Protein AF-A0A521HPH1-F1 (afdb_monomer_lite)

pLDDT: mean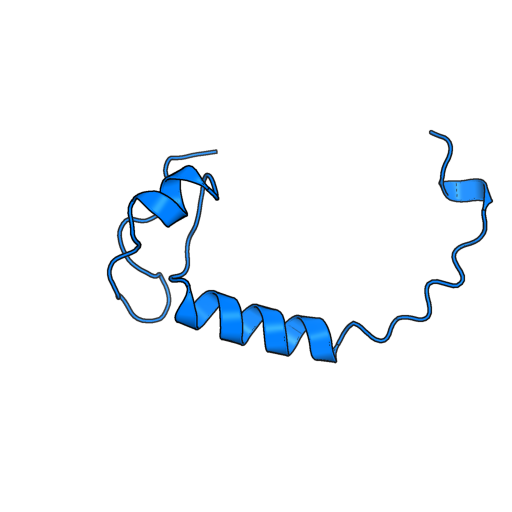 82.32, std 14.19, range [57.72, 96.31]

Radius of gyration: 16.06 Å; chains: 1; bounding box: 27×31×38 Å

Secondary structure (DSSP, 8-state):
-----SB-TTT-PBPPHHHHHHSTT--S-HHHHHHHHHHHHHH--------GGGS--

Foldseek 3Di:
DAQADQAAPPPRHGADSVNSVVDVHHRHHPVVVVVVVVVVVVVPPDPCPPPPVVPDD

Structure (mmCIF, N/CA/C/O backbone):
data_AF-A0A521HPH1-F1
#
_entry.id   AF-A0A521HPH1-F1
#
loop_
_atom_site.group_PDB
_atom_site.id
_atom_site.type_symbol
_atom_site.label_atom_id
_atom_site.label_alt_id
_atom_site.label_comp_id
_atom_site.label_asym_id
_atom_site.label_entity_id
_atom_site.label_seq_id
_atom_site.pdbx_PDB_ins_code
_atom_site.Cartn_x
_atom_site.Cartn_y
_atom_site.Cartn_z
_atom_site.occupancy
_atom_site.B_iso_or_equiv
_atom_site.auth_seq_id
_atom_site.auth_comp_id
_atom_site.auth_asym_id
_atom_site.auth_atom_id
_atom_site.pdbx_PDB_model_num
ATOM 1 N N . LYS A 1 1 ? -3.913 14.617 -2.210 1.00 57.72 1 LYS A N 1
ATOM 2 C CA . LYS A 1 1 ? -3.622 13.160 -2.280 1.00 57.72 1 LYS A CA 1
ATOM 3 C C . LYS A 1 1 ? -4.631 12.525 -3.236 1.00 57.72 1 LYS A C 1
ATOM 5 O O . LYS A 1 1 ? -5.811 12.791 -3.068 1.00 57.72 1 LYS A O 1
ATOM 10 N N . GLY A 1 2 ? -4.185 11.801 -4.268 1.00 75.62 2 GLY A N 1
ATOM 11 C CA . GLY A 1 2 ? -5.068 11.182 -5.274 1.00 75.62 2 GLY A CA 1
ATOM 12 C C . GLY A 1 2 ? -5.610 9.803 -4.853 1.00 75.62 2 GLY A C 1
ATOM 13 O O . GLY A 1 2 ? -5.214 9.298 -3.804 1.00 75.62 2 GLY A O 1
ATOM 14 N N . PRO A 1 3 ? -6.466 9.159 -5.670 1.00 75.94 3 PRO A N 1
ATOM 15 C CA . PRO A 1 3 ? -7.182 7.917 -5.328 1.00 75.94 3 PRO A CA 1
ATOM 16 C C . PRO A 1 3 ? -6.308 6.647 -5.201 1.00 75.94 3 PRO A C 1
ATOM 18 O O . PRO A 1 3 ? -6.837 5.555 -4.995 1.00 75.94 3 PRO A O 1
ATOM 21 N N . GLY A 1 4 ? -4.981 6.770 -5.301 1.00 86.56 4 GLY A N 1
ATOM 22 C CA . GLY A 1 4 ? -4.050 5.640 -5.343 1.00 86.56 4 GLY A CA 1
ATOM 23 C C . GLY A 1 4 ? -4.039 4.919 -6.693 1.00 86.56 4 GLY A C 1
ATOM 24 O O . GLY A 1 4 ? -4.895 5.141 -7.553 1.00 86.56 4 GLY A O 1
ATOM 25 N N . LEU A 1 5 ? -3.041 4.060 -6.890 1.00 92.62 5 LEU A N 1
ATOM 26 C CA . LEU A 1 5 ? -2.905 3.245 -8.094 1.00 92.62 5 LEU A CA 1
ATOM 27 C C . LEU A 1 5 ? -3.944 2.115 -8.109 1.00 92.62 5 LEU A C 1
ATOM 29 O O . LEU A 1 5 ? -4.339 1.588 -7.069 1.00 92.62 5 LEU A O 1
ATOM 33 N N . LYS A 1 6 ? -4.393 1.722 -9.307 1.00 93.81 6 LYS A N 1
ATOM 34 C CA . LYS A 1 6 ? -5.266 0.545 -9.487 1.00 93.81 6 LYS A CA 1
ATOM 35 C C . LYS A 1 6 ? -4.478 -0.769 -9.465 1.00 93.81 6 LYS A C 1
ATOM 37 O O . LYS A 1 6 ? -5.065 -1.814 -9.196 1.00 93.81 6 LYS A O 1
ATOM 42 N N . ARG A 1 7 ? -3.177 -0.708 -9.750 1.00 95.38 7 ARG A N 1
ATOM 43 C CA . ARG A 1 7 ? -2.245 -1.837 -9.803 1.00 95.38 7 ARG A CA 1
ATOM 44 C C . ARG A 1 7 ? -1.000 -1.528 -8.982 1.00 95.38 7 ARG A C 1
ATOM 46 O O . ARG A 1 7 ? -0.618 -0.367 -8.869 1.00 95.38 7 ARG A O 1
ATOM 53 N N . CYS A 1 8 ? -0.420 -2.560 -8.386 1.00 96.31 8 CYS A N 1
ATOM 54 C CA . CYS A 1 8 ? 0.808 -2.465 -7.613 1.00 96.31 8 CYS A CA 1
ATOM 55 C C . CYS A 1 8 ? 1.956 -2.018 -8.514 1.00 96.31 8 CYS A C 1
ATOM 57 O O . CYS A 1 8 ? 2.155 -2.607 -9.568 1.00 96.31 8 CYS A O 1
ATOM 59 N N . ALA A 1 9 ? 2.731 -1.029 -8.077 1.00 95.12 9 ALA A N 1
ATOM 60 C CA . ALA A 1 9 ? 3.897 -0.555 -8.822 1.00 95.12 9 ALA A CA 1
ATOM 61 C C . ALA A 1 9 ? 5.056 -1.572 -8.887 1.00 95.12 9 ALA A C 1
ATOM 63 O O . ALA A 1 9 ? 6.009 -1.350 -9.620 1.00 95.12 9 ALA A O 1
ATOM 64 N N . GLU A 1 10 ? 4.990 -2.651 -8.105 1.00 95.62 10 GLU A N 1
ATOM 65 C CA . GLU A 1 10 ? 6.099 -3.595 -7.923 1.00 95.62 10 GLU A CA 1
ATOM 66 C C . GLU A 1 10 ? 5.819 -4.977 -8.518 1.00 95.62 10 GLU A C 1
ATOM 68 O O . GLU A 1 10 ? 6.689 -5.576 -9.136 1.00 95.62 10 GLU A O 1
ATOM 73 N N . CYS A 1 11 ? 4.589 -5.475 -8.374 1.00 96.00 11 CYS A N 1
ATOM 74 C CA . CYS A 1 11 ? 4.192 -6.799 -8.862 1.00 96.00 11 CYS A CA 1
ATOM 75 C C . CYS A 1 11 ? 3.016 -6.767 -9.845 1.00 96.00 11 CYS A C 1
ATOM 77 O O . CYS A 1 11 ? 2.464 -7.814 -10.173 1.00 96.00 11 CYS A O 1
ATOM 79 N N . ASP A 1 12 ? 2.562 -5.575 -10.248 1.00 95.69 12 ASP A N 1
ATOM 80 C CA . ASP A 1 12 ? 1.425 -5.363 -11.157 1.00 95.69 12 ASP A CA 1
ATOM 81 C C . ASP A 1 12 ? 0.071 -5.961 -10.717 1.00 95.69 12 ASP A C 1
ATOM 83 O O . ASP A 1 12 ? -0.933 -5.875 -11.434 1.00 95.69 12 ASP A O 1
ATOM 87 N N . ALA A 1 13 ? -0.004 -6.509 -9.501 1.00 95.62 13 ALA A N 1
ATOM 88 C CA . ALA A 1 13 ? -1.222 -7.077 -8.942 1.00 95.62 13 ALA A CA 1
ATOM 89 C C . ALA A 1 13 ? -2.310 -6.003 -8.735 1.00 95.62 13 ALA A C 1
ATOM 91 O O . ALA A 1 13 ? -2.002 -4.858 -8.385 1.00 95.62 13 ALA A O 1
ATOM 92 N N . PRO A 1 14 ? -3.600 -6.341 -8.897 1.00 94.81 14 PRO A N 1
ATOM 93 C CA . PRO A 1 14 ? -4.689 -5.398 -8.664 1.00 94.81 14 PRO A CA 1
ATOM 94 C C . PRO A 1 14 ? -4.734 -4.942 -7.197 1.00 94.81 14 PRO A C 1
ATOM 96 O O . PRO A 1 14 ? -4.702 -5.756 -6.277 1.00 94.81 14 PRO A O 1
ATOM 99 N N . ILE A 1 15 ? -4.854 -3.629 -6.969 1.00 94.50 15 ILE A N 1
ATOM 100 C CA . ILE A 1 15 ? -4.997 -3.056 -5.624 1.00 94.50 15 ILE A CA 1
ATOM 101 C C . ILE A 1 15 ? -6.491 -2.982 -5.260 1.00 94.50 15 ILE A C 1
ATOM 103 O O . ILE A 1 15 ? -7.250 -2.236 -5.903 1.00 94.50 15 ILE A O 1
ATOM 107 N N . PRO A 1 16 ? -6.936 -3.691 -4.200 1.00 91.31 16 PRO A N 1
ATOM 108 C CA . PRO A 1 16 ? -8.334 -3.697 -3.783 1.00 91.31 16 PRO A CA 1
ATOM 109 C C . PRO A 1 16 ? -8.866 -2.290 -3.498 1.00 91.31 16 PRO A C 1
ATOM 111 O O . PRO A 1 16 ? -8.170 -1.437 -2.941 1.00 91.31 16 PRO A O 1
ATOM 114 N N . ALA A 1 17 ? -10.137 -2.043 -3.828 1.00 90.69 17 ALA A N 1
ATOM 115 C CA . ALA A 1 17 ? -10.778 -0.754 -3.555 1.00 90.69 17 ALA A CA 1
ATOM 116 C C . ALA A 1 17 ? -10.785 -0.412 -2.054 1.00 90.69 17 ALA A C 1
ATOM 118 O O . ALA A 1 17 ? -10.583 0.745 -1.695 1.00 90.69 17 ALA A O 1
ATOM 119 N N . ALA A 1 18 ? -10.938 -1.415 -1.181 1.00 91.81 18 ALA A N 1
ATOM 120 C CA . ALA A 1 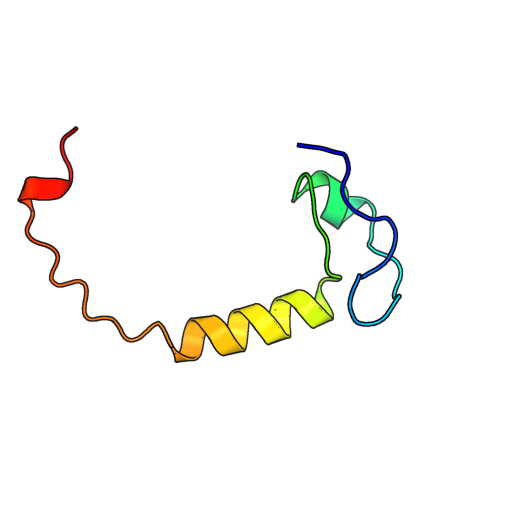18 ? -10.830 -1.247 0.268 1.00 91.81 18 ALA A CA 1
ATOM 121 C C . ALA A 1 18 ? -9.481 -0.628 0.676 1.00 91.81 18 ALA A C 1
ATOM 123 O O . ALA A 1 18 ? -9.446 0.304 1.477 1.00 91.81 18 ALA A O 1
ATOM 124 N N . ARG A 1 19 ? -8.376 -1.064 0.053 1.00 92.00 19 ARG A N 1
ATOM 125 C CA . ARG A 1 19 ? -7.034 -0.538 0.332 1.00 92.00 19 ARG A CA 1
ATOM 126 C C . ARG A 1 19 ? -6.869 0.902 -0.151 1.00 92.00 19 ARG A C 1
ATOM 128 O O . ARG A 1 19 ? -6.329 1.722 0.582 1.00 92.00 19 ARG A O 1
ATOM 135 N N . ARG A 1 20 ? -7.383 1.225 -1.343 1.00 91.38 20 ARG A N 1
ATOM 136 C CA . ARG A 1 20 ? -7.391 2.599 -1.881 1.00 91.38 20 ARG A CA 1
ATOM 137 C C . ARG A 1 20 ? -8.209 3.573 -1.031 1.00 91.38 20 ARG A C 1
ATOM 139 O O . ARG A 1 20 ? -7.829 4.732 -0.912 1.00 91.38 20 ARG A O 1
ATOM 146 N N . LYS A 1 21 ? -9.309 3.104 -0.431 1.00 90.00 21 LYS A N 1
ATOM 147 C CA . LYS A 1 21 ? -10.119 3.890 0.513 1.00 90.00 21 LYS A CA 1
ATOM 148 C C . LYS A 1 21 ? -9.402 4.094 1.848 1.00 90.00 21 LYS A C 1
ATOM 150 O O . LYS A 1 21 ? -9.396 5.205 2.359 1.00 90.00 21 LYS A O 1
ATOM 155 N N . ALA A 1 22 ? -8.790 3.039 2.388 1.00 91.56 22 ALA A N 1
ATOM 156 C CA . ALA A 1 22 ? -8.077 3.097 3.663 1.00 91.56 22 ALA A CA 1
ATOM 157 C C . ALA A 1 22 ? -6.798 3.949 3.592 1.00 91.56 22 ALA A C 1
ATOM 159 O O . ALA A 1 22 ? -6.464 4.639 4.550 1.00 91.56 22 ALA A O 1
ATOM 160 N N . VAL A 1 23 ? -6.084 3.914 2.460 1.00 90.75 23 VAL A N 1
ATOM 161 C CA . VAL A 1 23 ? -4.820 4.636 2.261 1.00 90.75 23 VAL A CA 1
ATOM 162 C C . VAL A 1 23 ? -4.904 5.491 0.990 1.00 90.75 23 VAL A C 1
ATOM 164 O O . VAL A 1 23 ? -4.585 5.018 -0.108 1.00 90.75 23 VAL A O 1
ATOM 167 N N . PRO A 1 24 ? -5.306 6.770 1.116 1.00 89.75 24 PRO A N 1
ATOM 168 C CA . PRO A 1 24 ? -5.327 7.702 -0.005 1.00 89.75 24 PRO A CA 1
ATOM 169 C C . PRO A 1 24 ? -3.925 7.869 -0.602 1.00 89.75 24 PRO A C 1
ATOM 171 O O . PRO A 1 24 ? -3.009 8.363 0.058 1.00 89.75 24 PRO A O 1
ATOM 174 N N . GLY A 1 25 ? -3.759 7.477 -1.866 1.00 91.81 25 GLY A N 1
ATOM 175 C CA . GLY A 1 25 ? -2.469 7.509 -2.557 1.00 91.81 25 GLY A CA 1
ATOM 176 C C . GLY A 1 25 ? -1.658 6.213 -2.476 1.00 91.81 25 GLY A C 1
ATOM 177 O O . GLY A 1 25 ? -0.466 6.253 -2.768 1.00 91.81 25 GLY A O 1
ATOM 178 N N . VAL A 1 26 ? -2.275 5.081 -2.111 1.00 94.38 26 VAL A N 1
ATOM 179 C CA . VAL A 1 26 ? -1.610 3.766 -2.105 1.00 94.38 26 VAL A CA 1
ATOM 180 C C . VAL A 1 26 ? -0.933 3.453 -3.4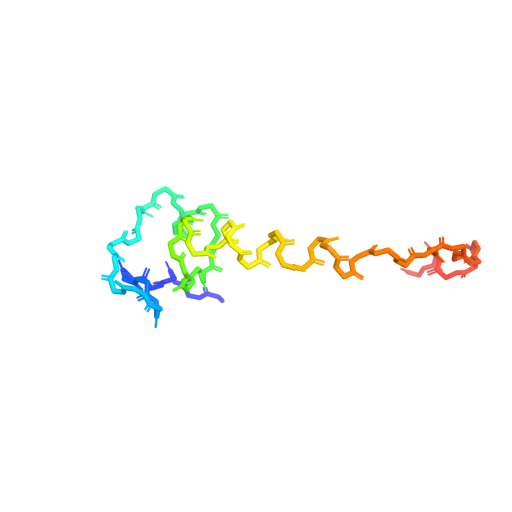46 1.00 94.38 26 VAL A C 1
ATOM 182 O O . VAL A 1 26 ? -1.509 3.684 -4.513 1.00 94.38 26 VAL A O 1
ATOM 185 N N . ARG A 1 27 ? 0.294 2.920 -3.382 1.00 94.25 27 ARG A N 1
ATOM 186 C CA . ARG A 1 27 ? 1.087 2.521 -4.557 1.00 94.25 27 ARG A CA 1
ATOM 187 C C . ARG A 1 27 ? 1.386 1.023 -4.640 1.00 94.25 27 ARG A C 1
ATOM 189 O O . ARG A 1 27 ? 1.609 0.518 -5.736 1.00 94.25 27 ARG A O 1
ATOM 196 N N . HIS A 1 28 ? 1.329 0.320 -3.511 1.00 95.38 28 HIS A N 1
ATOM 197 C CA . HIS A 1 28 ? 1.653 -1.102 -3.411 1.00 95.38 28 HIS A CA 1
ATOM 198 C C . HIS A 1 28 ? 0.440 -1.919 -2.952 1.00 95.38 28 HIS A C 1
ATOM 200 O O . HIS A 1 28 ? -0.441 -1.419 -2.244 1.00 95.38 28 HIS A O 1
ATOM 206 N N . CYS A 1 29 ? 0.372 -3.184 -3.371 1.00 95.06 29 CYS A N 1
ATOM 207 C CA . CYS A 1 29 ? -0.608 -4.127 -2.837 1.00 95.06 29 CYS A CA 1
ATOM 208 C C . CYS A 1 29 ? -0.274 -4.487 -1.379 1.00 95.06 29 CYS A C 1
ATOM 210 O O . CYS A 1 29 ? 0.798 -4.156 -0.876 1.00 95.06 29 CYS A O 1
ATOM 212 N N . VAL A 1 30 ? -1.202 -5.161 -0.692 1.00 93.06 30 VAL A N 1
ATOM 213 C CA . VAL A 1 30 ? -1.013 -5.542 0.717 1.00 93.06 30 VAL A CA 1
ATOM 214 C C . VAL A 1 30 ? 0.214 -6.437 0.910 1.00 93.06 30 VAL A C 1
ATOM 216 O O . VAL A 1 30 ? 1.025 -6.135 1.772 1.00 93.06 30 VAL A O 1
ATOM 219 N N . ALA A 1 31 ? 0.421 -7.428 0.039 1.00 94.31 31 ALA A N 1
ATOM 220 C CA . ALA A 1 31 ? 1.550 -8.351 0.137 1.00 94.31 31 ALA A CA 1
ATOM 221 C C . ALA A 1 31 ? 2.909 -7.638 0.004 1.00 94.31 31 ALA A C 1
ATOM 223 O O . ALA A 1 31 ? 3.789 -7.831 0.836 1.00 94.31 31 ALA A O 1
ATOM 224 N N . CYS A 1 32 ? 3.068 -6.764 -0.998 1.00 95.12 32 CYS A N 1
ATOM 225 C CA . CYS A 1 32 ? 4.287 -5.959 -1.150 1.00 95.12 32 CYS A CA 1
ATOM 226 C C . CYS A 1 32 ? 4.473 -5.002 0.034 1.00 95.12 32 CYS A C 1
ATOM 228 O O . CYS A 1 32 ? 5.573 -4.871 0.559 1.00 95.12 32 CYS A O 1
ATOM 230 N N . GLN A 1 33 ? 3.392 -4.375 0.508 1.00 93.44 33 GLN A N 1
ATOM 231 C CA . GLN A 1 33 ? 3.467 -3.479 1.658 1.00 93.44 33 GLN A CA 1
ATOM 232 C C . GLN A 1 33 ? 3.890 -4.209 2.942 1.00 93.44 33 GLN A C 1
ATOM 234 O O . GLN A 1 33 ? 4.645 -3.643 3.720 1.00 93.44 33 GLN A O 1
ATOM 239 N N . GLU A 1 34 ? 3.430 -5.439 3.168 1.00 93.06 34 GLU A N 1
ATOM 240 C CA . GLU A 1 34 ? 3.812 -6.264 4.325 1.00 93.06 34 GLU A CA 1
ATOM 241 C C . GLU A 1 34 ? 5.276 -6.711 4.284 1.00 93.06 34 GLU A C 1
ATOM 243 O O . GLU A 1 34 ? 5.876 -6.955 5.330 1.00 93.06 34 GLU A O 1
ATOM 248 N N . ILE A 1 35 ? 5.859 -6.865 3.093 1.00 93.12 35 ILE A N 1
ATOM 249 C CA . ILE A 1 35 ? 7.293 -7.142 2.941 1.00 93.12 35 ILE A CA 1
ATOM 250 C C . ILE A 1 35 ? 8.086 -5.893 3.334 1.00 93.12 35 ILE A C 1
ATOM 252 O O . ILE A 1 35 ? 8.914 -5.964 4.238 1.00 93.12 35 ILE A O 1
ATOM 256 N N . LEU A 1 36 ? 7.749 -4.744 2.740 1.00 90.06 36 LEU A N 1
ATOM 257 C CA . LEU A 1 36 ? 8.404 -3.464 3.027 1.00 90.06 36 LEU A CA 1
ATOM 258 C C . LEU A 1 36 ? 8.295 -3.072 4.507 1.00 90.06 36 LEU A C 1
ATOM 260 O O . LEU A 1 36 ? 9.258 -2.592 5.096 1.00 90.06 36 LEU A O 1
ATOM 264 N N . ASP A 1 37 ? 7.129 -3.281 5.122 1.00 88.69 37 ASP A N 1
ATOM 265 C C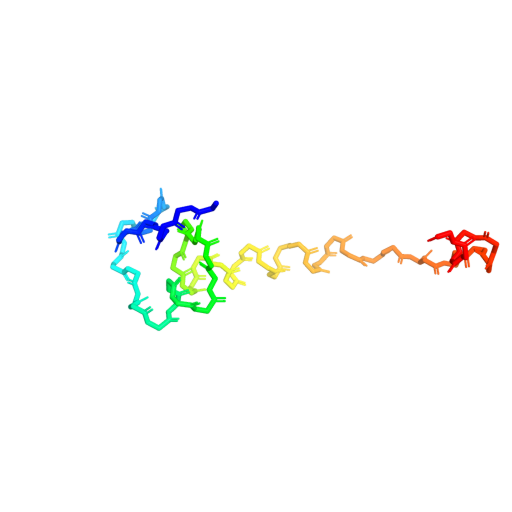A . ASP A 1 37 ? 6.906 -2.980 6.539 1.00 88.69 37 ASP A CA 1
ATOM 266 C C . ASP A 1 37 ? 7.767 -3.867 7.448 1.00 88.69 37 ASP A C 1
ATOM 268 O O . ASP A 1 37 ? 8.399 -3.365 8.376 1.00 88.69 37 ASP A O 1
ATOM 272 N N . ARG A 1 38 ? 7.888 -5.166 7.133 1.00 87.94 38 ARG A N 1
ATOM 273 C CA . ARG A 1 38 ? 8.782 -6.080 7.861 1.00 87.94 38 ARG A CA 1
ATOM 274 C C . ARG A 1 38 ? 10.243 -5.659 7.752 1.00 87.94 38 ARG A C 1
ATOM 276 O O . ARG A 1 38 ? 10.939 -5.661 8.766 1.00 87.94 38 ARG A O 1
ATOM 283 N N . GLU A 1 39 ? 10.697 -5.273 6.563 1.00 83.94 39 GLU A N 1
ATOM 284 C CA . GLU A 1 39 ? 12.059 -4.767 6.360 1.00 83.94 39 GLU A CA 1
ATOM 285 C C . GLU A 1 39 ? 12.302 -3.482 7.165 1.00 83.94 39 GLU A C 1
ATOM 287 O O . GLU A 1 39 ? 13.312 -3.359 7.854 1.00 83.94 39 GLU A O 1
ATOM 292 N N . GLN A 1 40 ? 11.348 -2.547 7.166 1.00 79.94 40 GLN A N 1
ATOM 293 C CA . GLN A 1 40 ? 11.448 -1.303 7.936 1.00 79.94 40 GLN A CA 1
ATOM 294 C C . GLN A 1 40 ? 11.403 -1.532 9.453 1.00 79.94 40 GLN A C 1
ATOM 296 O O . GLN A 1 40 ? 12.147 -0.887 10.197 1.00 79.94 40 GLN A O 1
ATOM 301 N N . ALA A 1 41 ? 10.566 -2.458 9.925 1.00 73.75 41 ALA A N 1
ATOM 302 C CA . ALA A 1 41 ? 10.441 -2.799 11.338 1.00 73.75 41 ALA A CA 1
ATOM 303 C C . ALA A 1 41 ? 11.737 -3.402 11.903 1.00 73.75 41 ALA A C 1
ATOM 305 O O . ALA A 1 41 ? 12.098 -3.109 13.043 1.00 73.75 41 ALA A O 1
ATOM 306 N N . GLN A 1 42 ? 12.478 -4.177 11.103 1.00 66.12 42 GLN A N 1
ATOM 307 C CA . GLN A 1 42 ? 13.775 -4.730 11.509 1.00 66.12 42 GLN A CA 1
ATOM 308 C C . GLN A 1 42 ? 14.853 -3.656 11.707 1.00 66.12 42 GLN A C 1
ATOM 310 O O . GLN A 1 42 ? 15.714 -3.800 12.573 1.00 66.12 42 GLN A O 1
ATOM 315 N N . VAL A 1 43 ? 14.779 -2.544 10.972 1.00 64.25 43 VAL A N 1
ATOM 316 C CA . VAL A 1 43 ? 15.702 -1.403 11.127 1.00 64.25 43 VAL A CA 1
ATOM 317 C C . VAL A 1 43 ? 15.271 -0.477 12.285 1.00 64.25 43 VAL A C 1
ATOM 319 O O . VAL A 1 43 ? 16.033 0.373 12.745 1.00 64.25 43 VAL A O 1
ATOM 322 N N . GLY A 1 44 ? 14.060 -0.666 12.822 1.00 58.19 44 GLY A N 1
ATOM 323 C CA . GLY A 1 44 ? 13.409 0.178 13.829 1.00 58.19 44 GLY A CA 1
ATOM 324 C C . GLY A 1 44 ? 13.899 0.040 15.274 1.00 58.19 44 GLY A C 1
ATOM 325 O O . GLY A 1 44 ? 13.261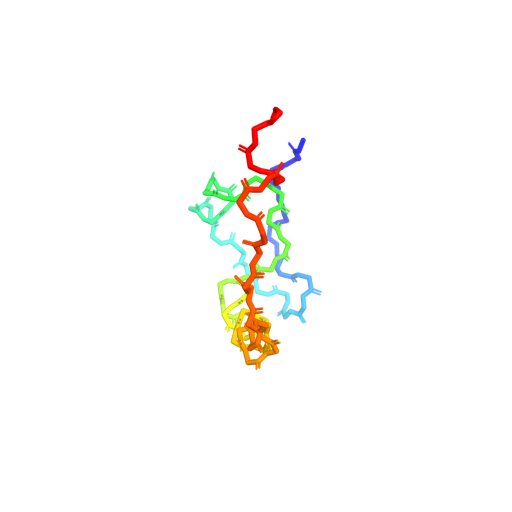 0.585 16.175 1.00 58.19 44 GLY A O 1
ATOM 326 N N . GLY A 1 45 ? 15.030 -0.624 15.520 1.00 61.06 45 GLY A N 1
ATOM 327 C CA . GLY A 1 45 ? 15.693 -0.704 16.827 1.00 61.06 45 GLY A CA 1
ATOM 328 C C . GLY A 1 45 ? 16.351 0.609 17.271 1.00 61.06 45 GLY A C 1
ATOM 329 O O . GLY A 1 45 ? 17.469 0.602 17.776 1.00 61.06 45 GLY A O 1
ATOM 330 N N . MET A 1 46 ? 15.702 1.758 17.077 1.00 61.78 46 MET A N 1
ATOM 331 C CA . MET A 1 46 ? 16.164 3.010 17.672 1.00 61.78 46 MET A CA 1
ATOM 332 C C . MET A 1 46 ? 15.639 3.100 19.102 1.00 61.78 46 MET A C 1
ATOM 334 O O . MET A 1 46 ? 14.448 3.322 19.324 1.00 61.78 46 MET A O 1
ATOM 338 N N . ASN A 1 47 ? 16.547 2.989 20.075 1.00 64.44 47 ASN A N 1
ATOM 339 C CA .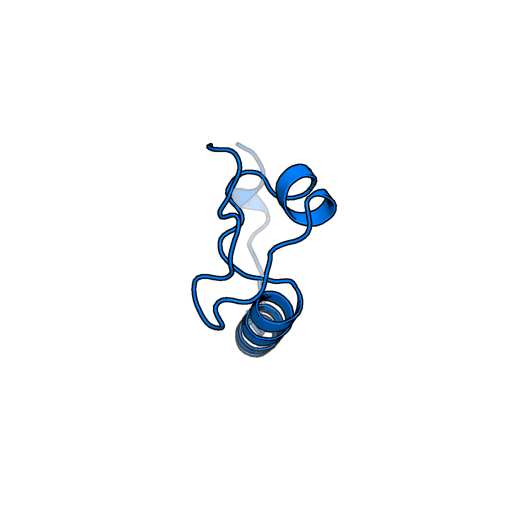 ASN A 1 47 ? 16.333 3.436 21.449 1.00 64.44 47 ASN A CA 1
ATOM 340 C C . ASN A 1 47 ? 15.982 4.933 21.437 1.00 64.44 47 ASN A C 1
ATOM 342 O O . ASN A 1 47 ? 16.850 5.789 21.606 1.00 64.44 47 ASN A O 1
ATOM 346 N N . ARG A 1 48 ? 14.700 5.268 21.240 1.00 61.50 48 ARG A N 1
ATOM 347 C CA . ARG A 1 48 ? 14.164 6.624 21.390 1.00 61.50 48 ARG A CA 1
ATOM 348 C C . ARG A 1 48 ? 14.081 6.961 22.874 1.00 61.50 48 ARG A C 1
ATOM 350 O O . ARG A 1 48 ? 13.004 7.188 23.416 1.00 61.50 48 ARG A O 1
ATOM 357 N N . ARG A 1 49 ? 15.235 7.033 23.539 1.00 62.41 49 ARG A N 1
ATOM 358 C CA . ARG A 1 49 ? 15.396 7.759 24.802 1.00 62.41 49 ARG A CA 1
ATOM 359 C C . ARG A 1 49 ? 15.311 9.259 24.469 1.00 62.41 49 ARG A C 1
ATOM 361 O O . ARG A 1 49 ? 16.279 9.997 24.589 1.00 62.41 49 ARG A O 1
ATOM 368 N N . ALA A 1 50 ? 14.177 9.670 23.900 1.00 58.06 50 ALA A N 1
ATOM 369 C CA . ALA A 1 50 ? 13.913 11.028 23.470 1.00 58.06 50 ALA A CA 1
ATOM 370 C C . ALA A 1 50 ? 13.648 11.860 24.723 1.00 58.06 50 ALA A C 1
ATOM 372 O O . ALA A 1 50 ? 12.760 11.548 25.516 1.00 58.06 50 ALA A O 1
ATOM 373 N N . ASN A 1 51 ? 14.475 12.884 24.910 1.00 64.19 51 ASN A N 1
ATOM 374 C CA . ASN A 1 51 ? 14.329 13.865 25.968 1.00 64.19 51 ASN A CA 1
ATOM 375 C C . ASN A 1 51 ? 12.922 14.497 25.900 1.00 64.19 51 ASN A C 1
ATOM 377 O O . ASN A 1 51 ? 12.448 14.877 24.827 1.00 64.19 51 ASN A O 1
ATOM 381 N N . LYS A 1 52 ? 12.273 14.591 27.063 1.00 60.59 52 LYS A N 1
ATOM 382 C CA . LYS A 1 52 ? 10.898 15.052 27.304 1.00 60.59 52 LYS A CA 1
ATOM 383 C C . LYS A 1 52 ? 10.610 16.462 26.745 1.00 60.59 52 LYS A C 1
ATOM 385 O O . LYS A 1 52 ? 9.447 16.805 26.559 1.00 60.59 52 LYS A O 1
ATOM 390 N N . ASP A 1 53 ? 11.636 17.243 26.405 1.00 64.38 53 ASP A N 1
ATOM 391 C CA . ASP A 1 53 ? 11.514 18.649 25.990 1.00 64.38 53 ASP A CA 1
ATOM 392 C C . ASP A 1 53 ? 11.129 18.896 24.516 1.00 64.38 53 ASP A C 1
ATOM 394 O O . ASP A 1 53 ? 10.791 20.022 24.159 1.00 64.38 53 ASP A O 1
ATOM 398 N N . SER A 1 54 ? 11.134 17.887 23.633 1.00 61.91 54 SER A N 1
ATOM 399 C CA . SER A 1 54 ? 10.692 18.068 22.228 1.00 61.91 54 SER A CA 1
ATOM 400 C C . SER A 1 54 ? 9.207 17.773 21.975 1.00 61.91 54 SER A C 1
ATOM 402 O O . SER A 1 54 ? 8.762 17.879 20.836 1.00 61.91 54 SER A O 1
ATOM 404 N N . LEU A 1 55 ? 8.428 17.409 23.004 1.00 63.28 55 LEU A N 1
ATOM 405 C CA . LEU A 1 55 ? 7.033 16.966 22.844 1.00 63.28 55 LEU A CA 1
ATOM 406 C C . LEU A 1 55 ? 5.966 18.065 23.062 1.00 63.28 55 LEU A C 1
ATOM 408 O O . LEU A 1 55 ? 4.779 17.761 23.026 1.00 63.28 55 LEU A O 1
ATOM 412 N N . LEU A 1 56 ? 6.354 19.323 23.301 1.00 62.50 56 LEU A N 1
ATOM 413 C CA . LEU A 1 56 ? 5.425 20.453 23.469 1.00 62.50 56 LEU A CA 1
ATOM 414 C C . LEU A 1 56 ? 5.757 21.581 22.481 1.00 62.50 56 LEU A C 1
ATOM 416 O O . LEU A 1 56 ? 6.438 22.541 22.842 1.00 62.50 56 LEU A O 1
ATOM 420 N N . ARG A 1 57 ? 5.282 21.459 21.237 1.00 59.69 57 ARG A N 1
ATOM 421 C CA . ARG A 1 57 ? 5.023 22.574 20.312 1.00 59.69 57 ARG A CA 1
ATOM 422 C C . ARG A 1 57 ? 3.830 22.245 19.428 1.00 59.69 57 ARG A C 1
ATOM 424 O O . ARG A 1 57 ? 3.747 21.077 18.992 1.00 59.69 57 ARG A O 1
#

Sequence (57 aa):
KGPGLKRCAECDAPIPAARRKAVPGVRHCVACQEILDREQAQVGGMNRRANKDSLLR